Protein AF-A0A7Y0IFV8-F1 (afdb_monomer_lite)

pLDDT: mean 81.84, std 8.48, range [59.38, 92.44]

Secondary structure (DSSP, 8-state):
-HHHHHHHH-HHHHHHS---TT-BTTTTS---HHHHHHHHHHHHHHH-TT--HHHHHHT--HHHHHT-BHHHHHHHHHHTT-

Radius of gyration: 11.95 Å; chains: 1; bounding box: 27×22×32 Å

Structure (mmCIF, N/CA/C/O backbone):
data_AF-A0A7Y0IFV8-F1
#
_entry.id   AF-A0A7Y0IFV8-F1
#
loop_
_atom_site.group_PDB
_atom_site.id
_atom_site.type_symbol
_atom_site.label_atom_id
_atom_site.label_alt_id
_atom_site.label_comp_id
_atom_site.label_asym_id
_atom_site.label_entity_id
_atom_site.label_seq_id
_atom_site.pdbx_PDB_ins_code
_atom_site.Cartn_x
_atom_site.Cartn_y
_atom_site.Cartn_z
_atom_site.occupancy
_atom_site.B_iso_or_equiv
_atom_site.auth_seq_id
_atom_site.auth_comp_id
_atom_site.auth_asym_id
_atom_site.auth_atom_id
_atom_site.pdbx_PDB_model_num
ATOM 1 N N . MET A 1 1 ? -5.876 -13.085 0.608 1.00 66.75 1 MET A N 1
ATOM 2 C CA . MET A 1 1 ? -5.047 -11.889 0.365 1.00 66.75 1 MET A CA 1
ATOM 3 C C . MET A 1 1 ? -4.788 -11.612 -1.112 1.00 66.75 1 MET A C 1
ATOM 5 O O . MET A 1 1 ? -5.192 -10.556 -1.569 1.00 66.75 1 MET A O 1
ATOM 9 N N . LYS A 1 2 ? -4.207 -12.549 -1.880 1.00 65.12 2 LYS A N 1
ATOM 10 C CA . LYS A 1 2 ? -3.892 -12.345 -3.311 1.00 65.12 2 LYS A CA 1
ATOM 11 C C . LYS A 1 2 ? -5.069 -11.815 -4.149 1.00 65.12 2 LYS A C 1
ATOM 13 O O . LYS A 1 2 ? -4.901 -10.831 -4.842 1.00 65.12 2 LYS A O 1
ATOM 18 N N . GLN A 1 3 ? -6.256 -12.413 -4.021 1.00 67.62 3 GLN A N 1
ATOM 19 C CA . GLN A 1 3 ? -7.446 -12.007 -4.783 1.00 67.62 3 GLN A CA 1
ATOM 20 C C . GLN A 1 3 ? -7.924 -10.583 -4.450 1.00 67.62 3 GLN A C 1
ATOM 22 O O . GLN A 1 3 ? -8.234 -9.822 -5.352 1.00 67.62 3 GLN A O 1
ATOM 27 N N . PHE A 1 4 ? -7.884 -10.189 -3.174 1.00 72.56 4 PHE A N 1
ATOM 28 C CA . PHE A 1 4 ? -8.170 -8.812 -2.764 1.00 72.56 4 PHE A CA 1
ATOM 29 C C . PHE A 1 4 ? -7.134 -7.841 -3.333 1.00 72.56 4 PHE A C 1
ATOM 31 O O . PHE A 1 4 ? -7.485 -6.834 -3.919 1.00 72.56 4 PHE A O 1
ATOM 38 N N . ILE A 1 5 ? -5.848 -8.163 -3.204 1.00 70.75 5 ILE A N 1
ATOM 39 C CA . ILE A 1 5 ? -4.766 -7.330 -3.737 1.00 70.75 5 ILE A CA 1
ATOM 40 C C . ILE A 1 5 ? -4.929 -7.128 -5.253 1.00 70.75 5 ILE A C 1
ATOM 42 O O . ILE A 1 5 ? -4.788 -6.007 -5.728 1.00 70.75 5 ILE A O 1
ATOM 46 N N . THR A 1 6 ? -5.301 -8.179 -5.989 1.00 72.25 6 THR A N 1
ATOM 47 C CA . THR A 1 6 ? -5.666 -8.104 -7.411 1.00 72.25 6 THR A CA 1
ATOM 48 C C . THR A 1 6 ? -6.856 -7.172 -7.656 1.00 72.25 6 THR A C 1
ATOM 50 O O . THR A 1 6 ? -6.767 -6.298 -8.507 1.00 72.25 6 THR A O 1
ATOM 53 N N . GLU A 1 7 ? -7.936 -7.284 -6.880 1.00 68.69 7 GLU A N 1
ATOM 54 C CA . GLU A 1 7 ? -9.095 -6.379 -6.982 1.00 68.69 7 GLU A CA 1
ATOM 55 C C . GLU A 1 7 ? -8.741 -4.915 -6.655 1.00 68.69 7 GLU A C 1
ATOM 57 O O . GLU A 1 7 ? -9.316 -3.975 -7.217 1.00 68.69 7 GLU A O 1
ATOM 62 N N . VAL A 1 8 ? -7.797 -4.691 -5.735 1.00 69.38 8 VAL A N 1
ATOM 63 C CA . VAL A 1 8 ? -7.411 -3.339 -5.329 1.00 69.38 8 VAL A CA 1
ATOM 64 C C . VAL A 1 8 ? -6.459 -2.688 -6.327 1.00 69.38 8 VAL A C 1
ATOM 66 O O . VAL A 1 8 ? -6.709 -1.536 -6.692 1.00 69.38 8 VAL A O 1
ATOM 69 N N . ILE A 1 9 ? -5.421 -3.400 -6.777 1.00 70.00 9 ILE A N 1
ATOM 70 C CA . ILE A 1 9 ? -4.471 -2.902 -7.787 1.00 70.00 9 ILE A CA 1
ATOM 71 C C . ILE A 1 9 ? -5.169 -2.763 -9.152 1.00 70.00 9 ILE A C 1
ATOM 73 O O . ILE A 1 9 ? -4.893 -1.815 -9.873 1.00 70.00 9 ILE A O 1
ATOM 77 N N . GLY A 1 10 ? -6.141 -3.625 -9.457 1.00 68.25 10 GLY A N 1
ATOM 78 C CA . GLY A 1 10 ? -6.820 -3.691 -10.750 1.00 68.25 10 GLY A CA 1
ATOM 79 C C . GLY A 1 10 ? -6.482 -5.007 -11.441 1.00 68.25 10 GLY A C 1
ATOM 80 O O . GLY A 1 10 ? -5.321 -5.424 -11.472 1.00 68.25 10 GLY A O 1
ATOM 81 N N . GLU A 1 11 ? -7.498 -5.691 -11.967 1.00 63.38 11 GLU A N 1
ATOM 82 C CA . GLU A 1 11 ? -7.315 -6.976 -12.656 1.00 63.38 11 GLU A CA 1
ATOM 83 C C . GLU A 1 11 ? -6.413 -6.815 -13.889 1.00 63.38 11 GLU A C 1
ATOM 85 O O . GLU A 1 11 ? -5.606 -7.697 -14.181 1.00 63.38 11 GLU A O 1
ATOM 90 N N . GLU A 1 12 ? -6.463 -5.645 -14.530 1.00 59.38 12 GLU A N 1
ATOM 91 C CA . GLU A 1 12 ? -5.629 -5.264 -15.666 1.00 59.38 12 GLU A CA 1
ATOM 92 C C . GLU A 1 12 ? -4.120 -5.300 -15.361 1.00 59.38 12 GLU A C 1
ATOM 94 O O . GLU A 1 12 ? -3.332 -5.717 -16.207 1.00 59.38 12 GLU A O 1
ATOM 99 N N . PHE A 1 13 ? -3.705 -4.965 -14.135 1.00 63.34 13 PHE A N 1
ATOM 100 C CA . PHE A 1 13 ? -2.292 -4.999 -13.741 1.00 63.34 13 PHE A CA 1
ATOM 101 C C . PHE A 1 13 ? -1.791 -6.425 -13.499 1.00 63.34 13 PHE A C 1
ATOM 103 O O . PHE A 1 13 ? -0.612 -6.710 -13.683 1.00 63.34 13 PHE A O 1
ATOM 110 N N . VAL A 1 14 ? -2.673 -7.339 -13.091 1.00 65.81 14 VAL A N 1
ATOM 111 C CA . VAL A 1 14 ? -2.307 -8.732 -12.787 1.00 65.81 14 VAL A CA 1
ATOM 112 C C . VAL A 1 14 ? -2.209 -9.587 -14.046 1.00 65.81 14 VAL A C 1
ATOM 114 O O . VAL A 1 14 ? -1.455 -10.558 -14.062 1.00 65.81 14 VAL A O 1
ATOM 117 N N . GLU A 1 15 ? -2.958 -9.247 -15.096 1.00 67.00 15 GLU A N 1
ATOM 118 C CA . GLU A 1 15 ? -2.848 -9.935 -16.385 1.00 67.00 15 GLU A CA 1
ATOM 119 C C . GLU A 1 15 ? -1.612 -9.498 -17.183 1.00 67.00 15 GLU A C 1
ATOM 121 O O . GLU A 1 15 ? -1.041 -10.313 -17.912 1.00 67.00 15 GLU A O 1
ATOM 126 N N . GLU A 1 16 ? -1.171 -8.245 -17.028 1.00 62.94 16 GLU A N 1
ATOM 127 C CA . GLU A 1 16 ? -0.042 -7.690 -17.785 1.00 62.94 16 GLU A CA 1
ATOM 128 C C . GLU A 1 16 ? 1.298 -7.721 -17.027 1.00 62.94 16 GLU A C 1
ATOM 130 O O . GLU A 1 16 ? 2.354 -7.679 -17.666 1.00 62.94 16 GLU A O 1
ATOM 135 N N . MET A 1 17 ? 1.291 -7.843 -15.691 1.00 68.06 17 MET A N 1
ATOM 136 C CA . MET A 1 17 ? 2.500 -7.797 -14.857 1.00 68.06 17 MET A CA 1
ATOM 137 C C . MET A 1 17 ? 2.593 -8.983 -13.886 1.00 68.06 17 MET A C 1
ATOM 139 O O . MET A 1 17 ? 1.631 -9.351 -13.212 1.00 68.06 17 MET A O 1
ATOM 143 N N . ASP A 1 18 ? 3.793 -9.559 -13.757 1.00 72.50 18 ASP A N 1
ATOM 144 C CA . ASP A 1 18 ? 4.099 -10.558 -12.725 1.00 72.50 18 ASP A CA 1
ATOM 145 C C . ASP A 1 18 ? 4.182 -9.871 -11.348 1.00 72.50 18 ASP A C 1
ATOM 147 O O . ASP A 1 18 ? 5.256 -9.499 -10.873 1.00 72.50 18 ASP A O 1
ATOM 151 N N . ILE A 1 19 ? 3.028 -9.679 -10.702 1.00 77.88 19 ILE A N 1
ATOM 152 C CA . ILE A 1 19 ? 2.948 -9.070 -9.370 1.00 77.88 19 ILE A CA 1
ATOM 153 C C . ILE A 1 19 ? 3.409 -10.070 -8.301 1.00 77.88 19 ILE A C 1
ATOM 155 O O . ILE A 1 19 ? 2.775 -11.109 -8.073 1.00 77.88 19 ILE A O 1
ATOM 159 N N . THR A 1 20 ? 4.478 -9.722 -7.584 1.00 82.69 20 THR A N 1
ATOM 160 C CA . THR A 1 20 ? 4.983 -10.460 -6.419 1.00 82.69 20 THR A CA 1
ATOM 161 C C . THR A 1 20 ? 4.927 -9.586 -5.159 1.00 82.69 20 THR A C 1
ATOM 163 O O . THR A 1 20 ? 4.801 -8.366 -5.252 1.00 82.69 20 THR A O 1
ATOM 166 N N . PRO A 1 21 ? 5.006 -10.161 -3.945 1.00 82.69 21 PRO A N 1
ATOM 167 C CA . PRO A 1 21 ? 5.114 -9.367 -2.716 1.00 82.69 21 PRO A CA 1
ATOM 168 C C . PRO A 1 21 ? 6.311 -8.399 -2.715 1.00 82.69 21 PRO A C 1
ATOM 170 O O . PRO A 1 21 ? 6.286 -7.366 -2.059 1.00 82.69 21 PRO A O 1
ATOM 173 N N . GLU A 1 22 ? 7.363 -8.703 -3.462 1.00 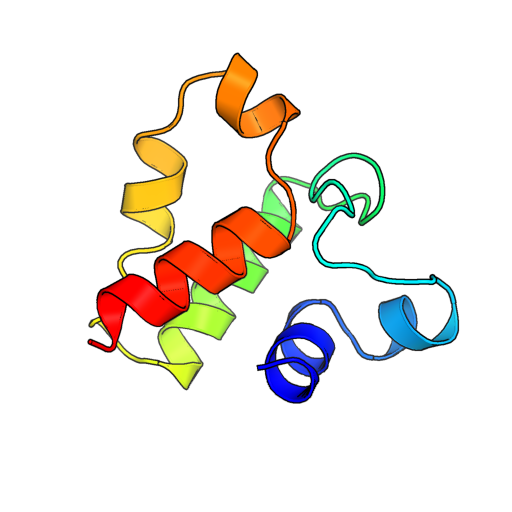87.06 22 GLU A N 1
ATOM 174 C CA . GLU A 1 22 ? 8.551 -7.861 -3.586 1.00 87.06 22 GLU A CA 1
ATOM 175 C C . GLU A 1 22 ? 8.360 -6.702 -4.572 1.00 87.06 22 GLU A C 1
ATOM 177 O O . GLU A 1 22 ? 9.182 -5.785 -4.568 1.00 87.06 22 GLU A O 1
ATOM 182 N N . SER A 1 23 ? 7.285 -6.713 -5.374 1.00 87.38 23 SER A N 1
ATOM 183 C CA . SER A 1 23 ? 6.980 -5.651 -6.331 1.00 87.38 23 SER A CA 1
ATOM 184 C C . SER A 1 23 ? 6.854 -4.307 -5.621 1.00 87.38 23 SER A C 1
ATOM 186 O O . SER A 1 23 ? 6.035 -4.121 -4.713 1.00 87.38 23 SER A O 1
ATOM 188 N N . SER A 1 24 ? 7.684 -3.361 -6.050 1.00 88.06 24 SER A N 1
ATOM 189 C CA . SER A 1 24 ? 7.666 -1.982 -5.595 1.00 88.06 24 SER A CA 1
ATOM 190 C C . SER A 1 24 ? 6.356 -1.315 -5.988 1.00 88.06 24 SER A C 1
ATOM 192 O O . SER A 1 24 ? 5.957 -1.311 -7.151 1.00 88.06 24 SER A O 1
ATOM 194 N N . PHE A 1 25 ? 5.721 -0.682 -5.011 1.00 84.00 25 PHE A N 1
ATOM 195 C CA . PHE A 1 25 ? 4.426 -0.039 -5.176 1.00 84.00 25 PHE A CA 1
ATOM 196 C C . PHE A 1 25 ? 4.483 1.166 -6.121 1.00 84.00 25 PHE A C 1
ATOM 198 O O . PHE A 1 25 ? 3.539 1.442 -6.846 1.00 84.00 25 PHE A O 1
ATOM 205 N N . THR A 1 26 ? 5.618 1.863 -6.140 1.00 81.75 26 THR A N 1
ATOM 206 C CA . THR A 1 26 ? 5.819 3.065 -6.958 1.00 81.75 26 THR A CA 1
ATOM 207 C C . THR A 1 26 ? 6.576 2.790 -8.254 1.00 81.75 26 THR A C 1
ATOM 209 O O . THR A 1 26 ? 6.390 3.522 -9.218 1.00 81.75 26 THR A O 1
ATOM 212 N N . LYS A 1 27 ? 7.450 1.772 -8.296 1.00 83.75 27 LYS A N 1
ATOM 213 C CA . LYS A 1 27 ? 8.275 1.476 -9.483 1.00 83.75 27 LYS A CA 1
ATOM 214 C C . LYS A 1 27 ? 7.735 0.341 -10.335 1.00 83.75 27 LYS A C 1
ATOM 216 O O . LYS A 1 27 ? 7.750 0.465 -11.549 1.00 83.75 27 LYS A O 1
ATOM 221 N N . ASP A 1 28 ? 7.317 -0.753 -9.705 1.00 84.31 28 ASP A N 1
ATOM 222 C CA . ASP A 1 28 ? 6.875 -1.942 -10.436 1.00 84.31 28 ASP A CA 1
ATOM 223 C C . ASP A 1 28 ? 5.375 -1.876 -10.705 1.00 84.31 28 ASP A C 1
ATOM 225 O O . ASP A 1 28 ? 4.939 -2.285 -11.764 1.00 84.31 28 ASP A O 1
ATOM 229 N N . LEU A 1 29 ? 4.589 -1.334 -9.772 1.00 81.44 29 LEU A N 1
ATOM 230 C CA . LEU A 1 29 ? 3.151 -1.114 -9.964 1.00 81.44 29 LEU A CA 1
ATOM 231 C C . LEU A 1 29 ? 2.826 0.281 -10.518 1.00 81.44 29 LEU A C 1
ATOM 233 O O . LEU A 1 29 ? 1.659 0.581 -10.736 1.00 81.44 29 LEU A O 1
ATOM 237 N N . GLU A 1 30 ? 3.852 1.123 -10.697 1.00 80.88 30 GLU A N 1
ATOM 238 C CA . GLU A 1 30 ? 3.768 2.496 -11.220 1.00 80.88 30 GLU A CA 1
ATOM 239 C C . GLU A 1 30 ? 2.670 3.368 -10.577 1.00 80.88 30 GLU A C 1
ATOM 241 O O . GLU A 1 30 ? 2.209 4.324 -11.194 1.00 80.88 30 GLU A O 1
ATOM 246 N N . MET A 1 31 ? 2.277 3.087 -9.324 1.00 82.50 31 MET A N 1
ATOM 247 C CA . MET A 1 31 ? 1.192 3.820 -8.669 1.00 82.50 31 MET A CA 1
ATOM 248 C C . MET A 1 31 ? 1.641 5.225 -8.263 1.00 82.50 31 MET A C 1
ATOM 250 O O . MET A 1 31 ? 2.606 5.421 -7.515 1.00 82.50 31 MET A O 1
ATOM 254 N N . ASP A 1 32 ? 0.890 6.209 -8.728 1.00 82.38 32 ASP A N 1
ATOM 255 C CA . ASP A 1 32 ? 0.994 7.612 -8.401 1.00 82.38 32 ASP A CA 1
ATOM 256 C C . ASP A 1 32 ? 0.272 7.961 -7.085 1.00 82.38 32 ASP A C 1
ATOM 258 O O . ASP A 1 32 ? -0.341 7.135 -6.401 1.00 82.38 32 ASP A O 1
ATOM 262 N N . SER A 1 33 ? 0.357 9.232 -6.687 1.00 78.75 33 SER A N 1
ATOM 263 C CA . SER A 1 33 ? -0.260 9.711 -5.447 1.00 78.75 33 SER A CA 1
ATOM 264 C C . SER A 1 33 ? -1.788 9.559 -5.424 1.00 78.75 33 SER A C 1
ATOM 266 O O . SER A 1 33 ? -2.359 9.448 -4.341 1.00 78.75 33 SER A O 1
ATOM 268 N N . ILE A 1 34 ? -2.466 9.590 -6.576 1.00 84.06 34 ILE A N 1
ATOM 269 C CA . ILE A 1 34 ? -3.926 9.447 -6.680 1.00 84.06 34 ILE A CA 1
ATOM 270 C C . ILE A 1 34 ? -4.305 7.971 -6.549 1.00 84.06 34 ILE A C 1
ATOM 272 O O . ILE A 1 34 ? -5.237 7.633 -5.816 1.00 84.06 34 ILE A O 1
ATOM 276 N N . GLU A 1 35 ? -3.561 7.094 -7.209 1.00 82.69 35 GLU A N 1
ATOM 277 C CA . GLU A 1 35 ? -3.738 5.647 -7.168 1.00 82.69 35 GLU A CA 1
ATOM 278 C C . GLU A 1 35 ? -3.487 5.107 -5.758 1.00 82.69 35 GLU A C 1
ATOM 280 O O . GLU A 1 35 ? -4.281 4.307 -5.262 1.00 82.69 35 GLU A O 1
ATOM 285 N N . ILE A 1 36 ? -2.488 5.637 -5.043 1.00 80.88 36 ILE A N 1
ATOM 286 C CA . ILE A 1 36 ? -2.256 5.334 -3.622 1.00 80.88 36 ILE A CA 1
ATOM 287 C C . ILE A 1 36 ? -3.458 5.742 -2.756 1.00 80.88 36 ILE A C 1
ATOM 289 O O . ILE A 1 36 ? -3.882 4.982 -1.879 1.00 80.88 36 ILE A O 1
ATOM 293 N N . VAL A 1 37 ? -4.038 6.925 -2.982 1.00 84.19 37 VAL A N 1
ATOM 294 C CA . VAL A 1 37 ? -5.230 7.372 -2.238 1.00 84.19 37 VAL A CA 1
ATOM 295 C C . VAL A 1 37 ? -6.420 6.455 -2.531 1.00 84.19 37 VAL A C 1
ATOM 297 O O . VAL A 1 37 ? -7.066 5.986 -1.596 1.00 84.19 37 VAL A O 1
ATOM 300 N N . SER A 1 38 ? -6.669 6.121 -3.799 1.00 85.19 38 SER A N 1
ATOM 301 C CA . SER A 1 38 ? -7.751 5.204 -4.177 1.00 85.19 38 SER A CA 1
ATOM 302 C C . SER A 1 38 ? -7.556 3.804 -3.582 1.00 85.19 38 SER A C 1
ATOM 304 O O . SER A 1 38 ? -8.496 3.207 -3.055 1.00 85.19 38 SER A O 1
ATOM 306 N N . PHE A 1 39 ? -6.323 3.296 -3.591 1.00 85.06 39 PHE A N 1
ATOM 307 C CA . PHE A 1 39 ? -5.950 2.030 -2.964 1.00 85.06 39 PHE A CA 1
ATOM 308 C C . PHE A 1 39 ? -6.246 2.048 -1.456 1.00 85.06 39 PHE A C 1
ATOM 310 O O . PHE A 1 39 ? -6.858 1.118 -0.924 1.00 85.06 39 PHE A O 1
ATOM 317 N N . SER A 1 40 ? -5.898 3.148 -0.781 1.00 84.38 40 SER A N 1
ATOM 318 C CA . SER A 1 40 ? -6.180 3.365 0.645 1.00 84.38 40 SER A CA 1
ATOM 319 C C . SER A 1 40 ? -7.681 3.305 0.950 1.00 84.38 40 SER A C 1
ATOM 321 O O . SER A 1 40 ? -8.104 2.660 1.911 1.00 84.38 40 SER A O 1
ATOM 323 N N . GLU A 1 41 ? -8.505 3.946 0.118 1.00 86.31 41 GLU A N 1
ATOM 324 C CA . GLU A 1 41 ? -9.964 3.941 0.262 1.00 86.31 41 GLU A CA 1
ATOM 325 C C . GLU A 1 41 ? -10.562 2.547 0.055 1.00 86.31 41 GLU A C 1
ATOM 327 O O . GLU A 1 41 ? -11.444 2.139 0.811 1.00 86.31 41 GLU A O 1
ATOM 332 N N . LYS A 1 42 ? -10.060 1.785 -0.923 1.00 85.94 42 LYS A N 1
ATOM 333 C CA . LYS A 1 42 ? -10.485 0.399 -1.173 1.00 85.94 42 LYS A CA 1
ATOM 334 C C . LYS A 1 42 ? -10.130 -0.531 -0.006 1.00 85.94 42 LYS A C 1
ATOM 336 O O . LYS A 1 42 ? -10.970 -1.336 0.398 1.00 85.94 42 LYS A O 1
ATOM 341 N N . ILE A 1 43 ? -8.934 -0.393 0.580 1.00 85.00 43 ILE A N 1
ATOM 342 C CA . ILE A 1 43 ? -8.551 -1.099 1.819 1.00 85.00 43 ILE A CA 1
ATOM 343 C C . ILE A 1 43 ? -9.546 -0.804 2.929 1.00 85.00 43 ILE A C 1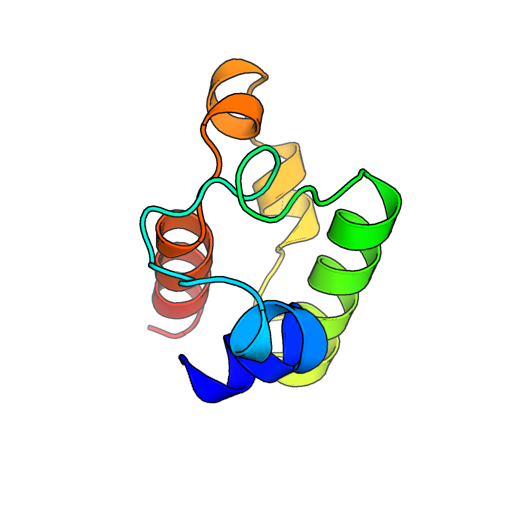
ATOM 345 O O . ILE A 1 43 ? -10.094 -1.730 3.529 1.00 85.00 43 ILE A O 1
ATOM 349 N N . LYS A 1 44 ? -9.824 0.477 3.161 1.00 85.56 44 LYS A N 1
ATOM 350 C CA . LYS A 1 44 ? -10.770 0.906 4.186 1.00 85.56 44 LYS A CA 1
ATOM 351 C C . LYS A 1 44 ? -12.188 0.394 3.922 1.00 85.56 44 LYS A C 1
ATOM 353 O O . LYS A 1 44 ? -12.875 -0.008 4.853 1.00 85.56 44 LYS A O 1
ATOM 358 N N . ALA A 1 45 ? -12.637 0.376 2.670 1.00 86.12 45 ALA A N 1
ATOM 359 C CA . ALA A 1 45 ? -13.958 -0.130 2.307 1.00 86.12 45 ALA A CA 1
ATOM 360 C C . ALA A 1 45 ? -14.100 -1.643 2.545 1.00 86.12 45 ALA A C 1
ATOM 362 O O . ALA A 1 45 ? -15.180 -2.103 2.910 1.00 86.12 45 ALA A O 1
ATOM 363 N N . HIS A 1 46 ? -13.025 -2.411 2.348 1.00 84.75 46 HIS A N 1
ATOM 364 C CA . HIS A 1 46 ? -13.050 -3.867 2.484 1.00 84.75 46 HIS A CA 1
ATOM 365 C C . HIS A 1 46 ? -12.805 -4.346 3.916 1.00 84.75 46 HIS A C 1
ATOM 367 O O . HIS A 1 46 ? -13.512 -5.229 4.398 1.00 84.75 46 HIS A O 1
ATOM 373 N N . PHE A 1 47 ? -11.821 -3.765 4.604 1.00 84.62 47 PHE A N 1
ATOM 374 C CA . PHE A 1 47 ? -11.453 -4.161 5.965 1.00 84.62 47 PHE A CA 1
ATOM 375 C C . PHE A 1 47 ? -12.083 -3.287 7.050 1.00 84.62 47 PHE A C 1
ATOM 377 O O . PHE A 1 47 ? -12.048 -3.655 8.217 1.00 84.62 47 PHE A O 1
ATOM 384 N N . GLY A 1 48 ? -12.692 -2.158 6.691 1.00 83.19 48 GLY A N 1
ATOM 385 C CA . GLY A 1 48 ? -13.287 -1.218 7.636 1.00 83.19 48 GLY A CA 1
ATOM 386 C C . GLY A 1 48 ? -12.265 -0.290 8.297 1.00 83.19 48 GLY A C 1
ATOM 387 O O . GLY A 1 48 ? -11.094 -0.231 7.927 1.00 83.19 48 GLY A O 1
ATOM 388 N N . ASP A 1 49 ? -12.721 0.437 9.320 1.00 81.12 49 ASP A N 1
ATOM 389 C CA . ASP A 1 49 ? -11.922 1.438 10.049 1.00 81.12 49 ASP A CA 1
ATOM 390 C C . ASP A 1 49 ? -10.792 0.841 10.914 1.00 81.12 49 ASP A C 1
ATOM 392 O O . ASP A 1 49 ? -10.053 1.582 11.558 1.00 81.12 49 ASP A O 1
ATOM 396 N N . GLN A 1 50 ? -10.643 -0.486 10.952 1.00 83.88 50 GLN A N 1
ATOM 397 C CA . GLN A 1 50 ? -9.580 -1.158 11.708 1.00 83.88 50 GLN A CA 1
ATOM 398 C C . GLN A 1 50 ? -8.192 -1.016 11.064 1.00 83.88 50 GLN A C 1
ATOM 400 O O . GLN A 1 50 ? -7.189 -1.232 11.738 1.00 83.88 50 GLN A O 1
ATOM 405 N N . ILE A 1 51 ? -8.129 -0.651 9.778 1.00 88.44 51 ILE A N 1
ATOM 406 C CA . ILE A 1 51 ? -6.874 -0.428 9.055 1.00 88.44 51 ILE A CA 1
ATOM 407 C C . ILE A 1 51 ? -6.727 1.066 8.760 1.00 88.44 51 ILE A C 1
ATOM 409 O O . ILE A 1 51 ? -7.336 1.589 7.824 1.00 88.44 51 ILE A O 1
ATOM 413 N N . ASP A 1 52 ? -5.888 1.758 9.534 1.00 89.25 52 ASP A N 1
ATOM 414 C CA . ASP A 1 52 ? -5.514 3.152 9.263 1.00 89.25 52 ASP A CA 1
ATOM 415 C C . ASP A 1 52 ? -4.362 3.220 8.254 1.00 89.25 52 ASP A C 1
ATOM 417 O O . ASP A 1 52 ? -3.233 3.610 8.556 1.00 89.25 52 ASP A O 1
ATOM 421 N N . PHE A 1 53 ? -4.658 2.814 7.020 1.00 88.56 53 PHE A N 1
ATOM 422 C CA . PHE A 1 53 ? -3.662 2.764 5.954 1.00 88.56 53 PHE A CA 1
ATOM 423 C C . PHE A 1 53 ? -3.085 4.152 5.629 1.00 88.56 53 PHE A C 1
ATOM 425 O O . PHE A 1 53 ? -1.888 4.300 5.395 1.00 88.56 53 PHE A O 1
ATOM 432 N N . THR A 1 54 ? -3.917 5.195 5.686 1.00 86.81 54 THR A N 1
ATOM 433 C CA . THR A 1 54 ? -3.489 6.588 5.496 1.00 86.81 54 THR A CA 1
ATOM 434 C C . THR A 1 54 ? -2.546 7.072 6.591 1.00 86.81 54 THR A C 1
ATOM 436 O O . THR A 1 54 ? -1.549 7.734 6.290 1.00 86.81 54 THR A O 1
ATOM 439 N N . GLY A 1 55 ? -2.833 6.749 7.854 1.00 90.12 55 GLY A N 1
ATOM 440 C CA . GLY A 1 55 ? -1.960 7.065 8.979 1.00 90.12 55 GLY A CA 1
ATOM 441 C C . GLY A 1 55 ? -0.646 6.296 8.908 1.00 90.12 55 GLY A C 1
ATOM 442 O O . GLY A 1 55 ? 0.414 6.883 9.120 1.00 90.12 55 GLY A O 1
ATOM 443 N N . TRP A 1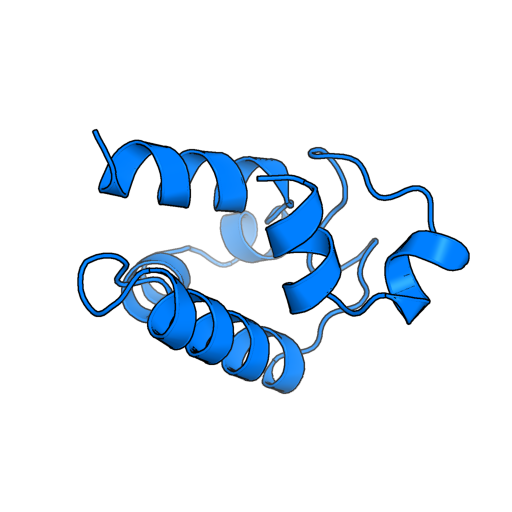 56 ? -0.695 5.022 8.512 1.00 91.25 56 TRP A N 1
ATOM 444 C CA . TRP A 1 56 ? 0.491 4.200 8.283 1.00 91.25 56 TRP A CA 1
ATOM 445 C C . TRP A 1 56 ? 1.396 4.779 7.191 1.00 91.25 56 TRP A C 1
ATOM 447 O O . TRP A 1 56 ? 2.570 5.032 7.456 1.00 91.25 56 TRP A O 1
ATOM 457 N N . LEU A 1 57 ? 0.852 5.109 6.015 1.00 88.31 57 LEU A N 1
ATOM 458 C CA . LEU A 1 57 ? 1.611 5.773 4.948 1.00 88.31 57 LEU A CA 1
ATOM 459 C C . LEU A 1 57 ? 2.185 7.123 5.393 1.00 88.31 57 LEU A C 1
ATOM 461 O O . LEU A 1 57 ? 3.340 7.425 5.115 1.00 88.31 57 LEU A O 1
ATOM 465 N N . SER A 1 58 ? 1.402 7.928 6.118 1.00 89.19 58 SER A N 1
ATOM 466 C CA . SER A 1 58 ? 1.844 9.247 6.601 1.00 89.19 58 SER A CA 1
ATOM 467 C C . SER A 1 58 ? 2.933 9.164 7.673 1.00 89.19 58 SER A C 1
ATOM 469 O O . SER A 1 58 ? 3.604 10.159 7.942 1.00 89.19 58 SER A O 1
ATOM 471 N N . SER A 1 59 ? 3.093 8.002 8.309 1.00 92.44 59 SER A N 1
ATOM 472 C CA . SER A 1 59 ? 4.141 7.759 9.300 1.00 92.44 59 SER A CA 1
ATOM 473 C C . SER A 1 59 ? 5.488 7.382 8.679 1.00 92.44 59 SER A C 1
ATOM 475 O O . SER A 1 59 ? 6.497 7.402 9.384 1.00 92.44 59 SER A O 1
ATOM 477 N N . MET A 1 60 ? 5.508 7.051 7.383 1.00 91.31 60 MET A N 1
ATOM 478 C CA . MET A 1 60 ? 6.718 6.651 6.674 1.00 91.31 60 MET A CA 1
ATOM 479 C C . MET A 1 60 ? 7.616 7.838 6.342 1.00 91.31 60 MET A C 1
ATOM 481 O O . MET A 1 60 ? 7.155 8.927 5.992 1.00 91.31 60 MET A O 1
ATOM 485 N N . ASP A 1 61 ? 8.923 7.602 6.394 1.00 92.19 61 ASP A N 1
ATOM 486 C CA . ASP A 1 61 ? 9.899 8.517 5.818 1.00 92.19 61 ASP A CA 1
ATOM 487 C C . ASP A 1 61 ? 10.012 8.352 4.288 1.00 92.19 61 ASP A C 1
ATOM 489 O O . ASP A 1 61 ? 9.425 7.463 3.665 1.00 92.19 61 ASP A O 1
ATOM 493 N N . LEU A 1 62 ? 10.765 9.255 3.657 1.00 85.62 62 LEU A N 1
ATOM 494 C CA . LEU A 1 62 ? 10.936 9.269 2.205 1.00 85.62 62 LEU A CA 1
ATOM 495 C C . LEU A 1 62 ? 11.608 7.986 1.686 1.00 85.62 62 LEU A C 1
ATOM 497 O O . LEU A 1 62 ? 11.229 7.487 0.629 1.00 85.62 62 LEU A O 1
ATOM 501 N N . ASP A 1 63 ? 12.575 7.439 2.424 1.00 89.69 63 ASP A N 1
ATOM 502 C CA . ASP A 1 63 ? 13.282 6.224 2.019 1.00 89.69 63 ASP A CA 1
ATOM 503 C C . ASP A 1 63 ? 12.354 5.003 2.104 1.00 89.69 63 ASP A C 1
ATOM 505 O O . ASP A 1 63 ? 12.379 4.137 1.229 1.00 89.69 63 ASP A O 1
ATOM 509 N N . GLN A 1 64 ? 11.487 4.949 3.113 1.00 90.38 64 GLN A N 1
ATOM 510 C CA . GLN A 1 64 ? 10.453 3.933 3.267 1.00 90.38 64 GLN A CA 1
ATOM 511 C C . GLN A 1 64 ? 9.403 4.020 2.160 1.00 90.38 64 GLN A C 1
ATOM 513 O O . GLN A 1 64 ? 9.061 2.991 1.586 1.00 90.38 64 GLN A O 1
ATOM 518 N N . LEU A 1 65 ? 8.948 5.225 1.799 1.00 85.19 65 LEU A N 1
ATOM 519 C CA . LEU A 1 65 ? 8.013 5.416 0.685 1.00 85.19 65 LEU A CA 1
ATOM 520 C C . LEU A 1 65 ? 8.622 4.983 -0.657 1.00 85.19 65 LEU A C 1
ATOM 522 O O . LEU A 1 65 ? 7.956 4.334 -1.461 1.00 85.19 65 LEU A O 1
ATOM 526 N N . ILE A 1 66 ? 9.903 5.287 -0.893 1.00 85.50 66 ILE A N 1
ATOM 527 C CA . ILE A 1 66 ? 10.621 4.866 -2.109 1.00 85.50 66 ILE A CA 1
ATOM 528 C C . ILE A 1 66 ? 10.768 3.339 -2.181 1.00 85.50 66 ILE A C 1
ATOM 530 O O . ILE A 1 66 ? 10.750 2.773 -3.276 1.00 85.50 66 ILE A O 1
ATOM 534 N N . ASN A 1 67 ? 10.940 2.678 -1.035 1.00 89.56 67 ASN A N 1
ATOM 535 C CA . ASN A 1 67 ? 11.114 1.227 -0.942 1.00 89.56 67 ASN A CA 1
ATOM 536 C C . ASN A 1 67 ? 9.813 0.473 -0.625 1.00 89.56 67 ASN A C 1
ATOM 538 O O . ASN A 1 67 ? 9.860 -0.735 -0.387 1.00 89.56 67 ASN A O 1
ATOM 542 N N . LEU A 1 68 ? 8.667 1.159 -0.634 1.00 90.06 68 LEU A N 1
ATOM 543 C CA . LEU A 1 68 ? 7.370 0.553 -0.372 1.00 90.06 68 LEU A CA 1
ATOM 544 C C . LEU A 1 68 ? 7.108 -0.551 -1.399 1.00 90.06 68 LEU A C 1
ATOM 546 O O . LEU A 1 68 ? 7.177 -0.321 -2.609 1.00 90.06 68 LEU A O 1
ATOM 550 N N . ASN A 1 69 ? 6.803 -1.748 -0.907 1.00 90.69 69 ASN A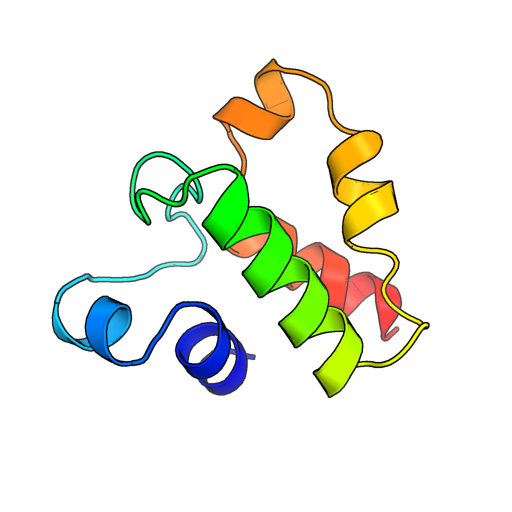 N 1
ATOM 551 C CA . ASN A 1 69 ? 6.440 -2.896 -1.726 1.00 90.69 69 ASN A CA 1
ATOM 552 C C . ASN A 1 69 ? 5.132 -3.524 -1.248 1.00 90.69 69 ASN A C 1
ATOM 554 O O . ASN A 1 69 ? 4.614 -3.230 -0.166 1.00 90.69 69 ASN A O 1
ATOM 558 N N . LEU A 1 70 ? 4.601 -4.405 -2.085 1.00 86.06 70 LEU A N 1
ATOM 559 C CA . LEU A 1 70 ? 3.324 -5.054 -1.852 1.00 86.06 70 LEU A CA 1
ATOM 560 C C . LEU A 1 70 ? 3.305 -5.933 -0.590 1.00 86.06 70 LEU A C 1
ATOM 562 O O . LEU A 1 70 ? 2.296 -6.010 0.107 1.00 86.06 70 LEU A O 1
ATOM 566 N N . GLY A 1 71 ? 4.425 -6.571 -0.268 1.00 88.06 71 GLY A N 1
ATOM 567 C CA . GLY A 1 71 ? 4.598 -7.416 0.905 1.00 88.06 71 GLY A CA 1
ATOM 568 C C . GLY A 1 71 ? 4.485 -6.625 2.201 1.00 88.06 71 GLY A C 1
ATOM 569 O O . GLY A 1 71 ? 3.823 -7.080 3.124 1.00 88.06 71 GLY A O 1
ATOM 570 N N . MET A 1 72 ? 5.045 -5.413 2.258 1.00 90.62 72 MET A N 1
ATOM 571 C CA . MET A 1 72 ? 4.906 -4.520 3.417 1.00 90.62 72 MET A CA 1
ATOM 572 C C . MET A 1 72 ? 3.443 -4.159 3.680 1.00 90.62 72 MET A C 1
ATOM 574 O O . MET A 1 72 ? 3.009 -4.148 4.830 1.00 90.62 72 MET A O 1
ATOM 578 N N . ILE A 1 73 ? 2.679 -3.901 2.616 1.00 86.94 73 ILE A N 1
ATOM 579 C CA . ILE A 1 73 ? 1.246 -3.605 2.70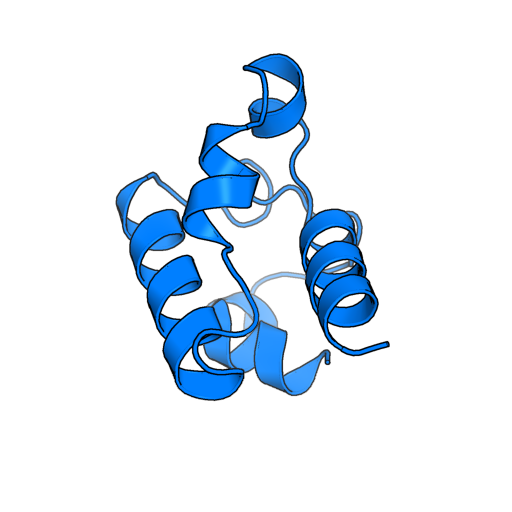1 1.00 86.94 73 ILE A CA 1
ATOM 580 C C . ILE A 1 73 ? 0.475 -4.821 3.215 1.00 86.94 73 ILE A C 1
ATOM 582 O O . ILE A 1 73 ? -0.336 -4.689 4.128 1.00 86.94 73 ILE A O 1
ATOM 586 N N . ILE A 1 74 ? 0.738 -6.004 2.652 1.00 85.44 74 ILE A N 1
ATOM 587 C CA . ILE A 1 74 ? 0.101 -7.253 3.084 1.00 85.44 74 ILE A CA 1
ATOM 588 C C . ILE A 1 74 ? 0.388 -7.516 4.564 1.00 85.44 74 ILE A C 1
ATOM 590 O O . ILE A 1 74 ? -0.552 -7.738 5.321 1.00 85.44 74 ILE A O 1
ATOM 594 N N . SER A 1 75 ? 1.652 -7.425 4.982 1.00 89.38 75 SER A N 1
ATOM 595 C CA . SER A 1 75 ? 2.042 -7.635 6.377 1.00 89.38 75 SER A CA 1
ATOM 596 C C . SER A 1 75 ? 1.336 -6.661 7.316 1.00 89.38 75 SER A C 1
ATOM 598 O O . SER A 1 75 ? 0.806 -7.086 8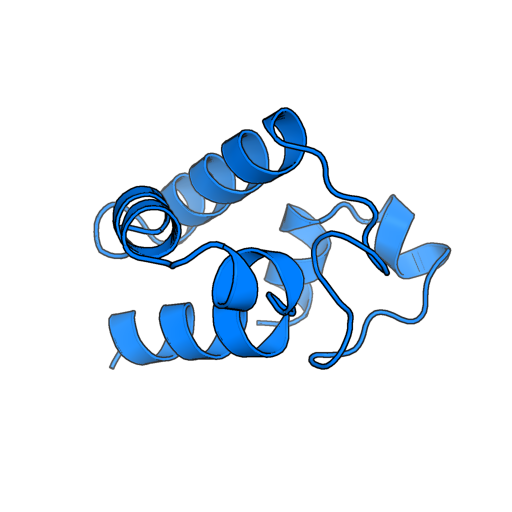.334 1.00 89.38 75 SER A O 1
ATOM 600 N N . TYR A 1 76 ? 1.253 -5.376 6.958 1.00 90.31 76 TYR A N 1
ATOM 601 C CA . TYR A 1 76 ? 0.538 -4.388 7.768 1.00 90.31 76 TYR A CA 1
ATOM 602 C C . TYR A 1 76 ? -0.956 -4.726 7.911 1.00 90.31 76 TYR A C 1
ATOM 604 O O . TYR A 1 76 ? -1.511 -4.674 9.007 1.00 90.31 76 TYR A O 1
ATOM 612 N N . ILE A 1 77 ? -1.606 -5.126 6.815 1.00 86.62 77 ILE A N 1
ATOM 613 C CA . ILE A 1 77 ? -3.014 -5.544 6.828 1.00 86.62 77 ILE A CA 1
ATOM 614 C C . ILE A 1 77 ? -3.215 -6.772 7.726 1.00 86.62 77 ILE A C 1
ATOM 616 O O . ILE A 1 77 ? -4.189 -6.818 8.479 1.00 86.62 77 ILE A O 1
ATOM 620 N N . GLU A 1 78 ? -2.318 -7.757 7.644 1.00 87.44 78 GLU A N 1
ATOM 621 C CA . GLU A 1 78 ? -2.361 -8.971 8.465 1.00 87.44 78 GLU A CA 1
ATOM 622 C C . GLU A 1 78 ? -2.126 -8.663 9.953 1.00 87.44 78 GLU A C 1
ATOM 624 O O . GLU A 1 78 ? -2.863 -9.172 10.797 1.00 87.44 78 GLU A O 1
ATOM 629 N N . GLU A 1 79 ? -1.181 -7.777 10.281 1.00 90.00 79 GLU A N 1
ATOM 630 C CA . GLU A 1 79 ? -0.911 -7.315 11.652 1.00 90.00 79 GLU A CA 1
ATOM 631 C C . GLU A 1 79 ? -2.106 -6.577 12.275 1.00 90.00 79 GLU A C 1
ATOM 633 O O . GLU A 1 79 ? -2.367 -6.712 13.468 1.00 90.00 79 GLU A O 1
ATOM 638 N N . CYS A 1 80 ? -2.877 -5.822 11.488 1.00 88.69 80 CYS A N 1
ATOM 639 C CA . CYS A 1 80 ? -4.092 -5.164 11.981 1.00 88.69 80 CYS A CA 1
ATOM 640 C C . CYS A 1 80 ? -5.267 -6.130 12.220 1.00 88.69 80 CYS A C 1
ATOM 642 O O . CYS A 1 80 ? -6.266 -5.734 12.824 1.00 88.69 80 CYS A O 1
ATOM 644 N N . GLN A 1 81 ? -5.195 -7.364 11.715 1.00 81.19 81 GLN A N 1
ATOM 645 C CA . GLN A 1 81 ? -6.263 -8.366 11.827 1.00 81.19 81 GLN A CA 1
ATOM 646 C C . GLN A 1 81 ? -6.016 -9.416 12.917 1.00 81.19 81 GLN A C 1
ATOM 648 O O . GLN A 1 81 ? -6.937 -10.176 13.229 1.00 81.19 81 GLN A O 1
ATOM 653 N N . SER A 1 82 ? -4.801 -9.479 13.468 1.00 73.25 82 SER A N 1
ATOM 654 C CA . SER A 1 82 ? -4.413 -10.386 14.559 1.00 73.25 82 SER A CA 1
ATOM 655 C C . SER A 1 82 ? -4.800 -9.863 15.937 1.00 73.25 82 SER A C 1
ATOM 657 O O . SER A 1 82 ? -5.282 -10.683 16.753 1.00 73.25 82 SER A O 1
#

Sequence (82 aa):
MKQFITEVIGEEFVEEMDITPESSFTKDLEMDSIEIVSFSEKIKAHFGDQIDFTGWLSSMDLDQLINLNLGMIISYIEECQS

Foldseek 3Di:
DVVLVCVLLDVVCVVVAPADQQQQVCPRSVDDPVSLVSSQVSLCVVVNPLQPVVVVVVPDDPVCNRRDGNNVVVVSSVVSVD